Protein AF-M1MP18-F1 (afdb_monomer_lite)

Secondary structure (DSSP, 8-state):
-HHHHHHHHHTT-SSSHHHHHHHHHHHHHTTSS-HHHHHHHHHHHHHHH------

Sequence (55 aa):
MDLIMENLINNKFYATKDDVEKKLGVFFAFNVITQDEYTKLMQLAESKYTETNAS

Organism: NCBI:txid931276

pLDDT: mean 91.55, std 14.69, range [34.91, 98.44]

Structure (mmCIF, N/CA/C/O backbone):
data_AF-M1MP18-F1
#
_entry.id   AF-M1MP18-F1
#
loop_
_atom_site.group_PDB
_atom_site.id
_atom_site.type_symbol
_atom_site.label_atom_id
_atom_site.label_alt_id
_atom_site.label_comp_id
_atom_site.label_asym_id
_atom_site.label_entity_id
_atom_site.label_seq_id
_atom_site.pdbx_PDB_ins_code
_atom_site.Cartn_x
_atom_site.Cartn_y
_atom_site.Cartn_z
_atom_site.occupancy
_atom_site.B_iso_or_equiv
_atom_site.auth_seq_id
_atom_site.auth_comp_id
_atom_site.auth_asym_id
_atom_site.auth_atom_id
_atom_site.pdbx_PDB_model_num
ATOM 1 N N . MET A 1 1 ? -0.764 4.922 -10.631 1.00 77.75 1 MET A N 1
ATOM 2 C CA . MET A 1 1 ? -1.686 3.880 -10.091 1.00 77.75 1 MET A CA 1
ATOM 3 C C . MET A 1 1 ? -1.908 4.148 -8.612 1.00 77.75 1 MET A C 1
ATOM 5 O O . MET A 1 1 ? -3.034 4.018 -8.138 1.00 77.75 1 MET A O 1
ATOM 9 N N . ASP A 1 2 ? -0.852 4.579 -7.921 1.00 79.19 2 ASP A N 1
ATOM 10 C CA . ASP A 1 2 ? -0.885 5.392 -6.702 1.00 79.19 2 ASP A CA 1
ATOM 11 C C . ASP A 1 2 ? -2.211 6.117 -6.395 1.00 79.19 2 ASP A C 1
ATOM 13 O O . ASP A 1 2 ? -2.853 5.746 -5.421 1.00 79.19 2 ASP A O 1
ATOM 17 N N . LEU A 1 3 ? -2.696 7.051 -7.223 1.00 91.69 3 LEU A N 1
ATOM 18 C CA . LEU A 1 3 ? -3.879 7.870 -6.913 1.00 91.69 3 LEU A CA 1
ATOM 19 C C . LEU A 1 3 ? -5.154 7.036 -6.688 1.00 91.69 3 LEU A C 1
ATOM 21 O O . LEU A 1 3 ? -5.982 7.364 -5.839 1.00 91.69 3 LEU A O 1
ATOM 25 N N . ILE A 1 4 ? -5.319 5.938 -7.434 1.00 96.25 4 ILE A N 1
ATOM 26 C CA . ILE A 1 4 ? -6.467 5.037 -7.269 1.00 96.25 4 ILE A CA 1
ATOM 27 C C . ILE A 1 4 ? -6.349 4.306 -5.932 1.00 96.25 4 ILE A C 1
ATOM 29 O O . ILE A 1 4 ? -7.302 4.296 -5.155 1.00 96.25 4 ILE A O 1
ATOM 33 N N . MET A 1 5 ? -5.181 3.729 -5.637 1.00 97.19 5 MET A N 1
ATOM 34 C CA . MET A 1 5 ? -4.968 3.013 -4.378 1.00 97.19 5 MET A CA 1
ATOM 35 C C . MET A 1 5 ? -5.036 3.948 -3.169 1.00 97.19 5 MET A C 1
ATOM 37 O O . MET A 1 5 ? -5.656 3.588 -2.174 1.00 97.19 5 MET A O 1
ATOM 41 N N . GLU A 1 6 ? -4.505 5.166 -3.267 1.00 97.31 6 GLU A N 1
ATOM 42 C CA . GLU A 1 6 ? -4.635 6.198 -2.237 1.00 97.31 6 GLU A CA 1
ATOM 43 C C . GLU A 1 6 ? -6.103 6.498 -1.934 1.00 97.31 6 GLU A C 1
ATOM 45 O O . GLU A 1 6 ? -6.496 6.520 -0.768 1.00 97.31 6 GLU A O 1
ATOM 50 N N . ASN 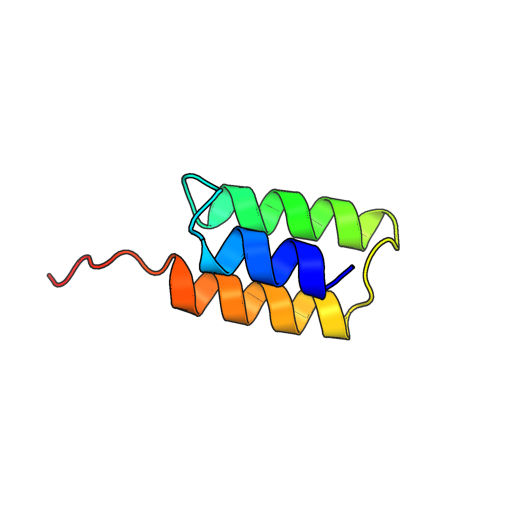A 1 7 ? -6.941 6.659 -2.961 1.00 97.94 7 ASN A N 1
ATOM 51 C CA . ASN A 1 7 ? -8.374 6.881 -2.777 1.00 97.94 7 ASN A CA 1
ATOM 52 C C . ASN A 1 7 ? -9.070 5.679 -2.126 1.00 97.94 7 ASN A C 1
ATOM 54 O O . ASN A 1 7 ? -9.888 5.864 -1.226 1.00 97.94 7 ASN A O 1
ATOM 58 N N . LEU A 1 8 ? -8.749 4.450 -2.535 1.00 97.56 8 LEU A N 1
ATOM 59 C CA . LEU A 1 8 ? -9.334 3.241 -1.941 1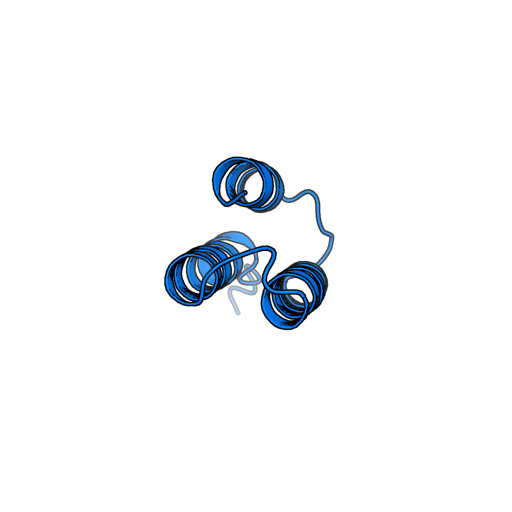.00 97.56 8 LEU A CA 1
ATOM 60 C C . LEU A 1 8 ? -8.930 3.070 -0.467 1.00 97.56 8 LEU A C 1
ATOM 62 O O . LEU A 1 8 ? -9.764 2.724 0.371 1.00 97.56 8 LEU A O 1
ATOM 66 N N . ILE A 1 9 ? -7.666 3.349 -0.137 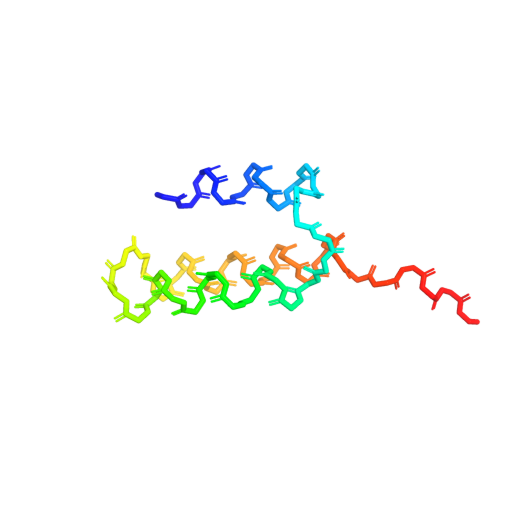1.00 97.25 9 ILE A N 1
ATOM 67 C CA . ILE A 1 9 ? -7.135 3.271 1.228 1.00 97.25 9 ILE A CA 1
ATOM 68 C C . ILE A 1 9 ? -7.741 4.376 2.103 1.00 97.25 9 ILE A C 1
ATOM 70 O O . ILE A 1 9 ? -8.215 4.089 3.201 1.00 97.25 9 ILE A O 1
ATOM 74 N N . ASN A 1 10 ? -7.800 5.619 1.611 1.00 96.81 10 ASN A N 1
ATOM 75 C CA . ASN A 1 10 ? -8.390 6.749 2.337 1.00 96.81 10 ASN A CA 1
ATOM 76 C C . ASN A 1 10 ? -9.875 6.541 2.652 1.00 96.81 10 ASN A C 1
ATOM 78 O O . ASN A 1 10 ? -10.315 6.886 3.748 1.00 96.81 10 ASN A O 1
ATOM 82 N N . ASN A 1 11 ? -10.630 5.954 1.722 1.00 96.69 11 ASN A N 1
ATOM 83 C CA . ASN A 1 11 ? -12.062 5.696 1.889 1.00 96.69 11 ASN A CA 1
ATOM 84 C C . ASN A 1 11 ?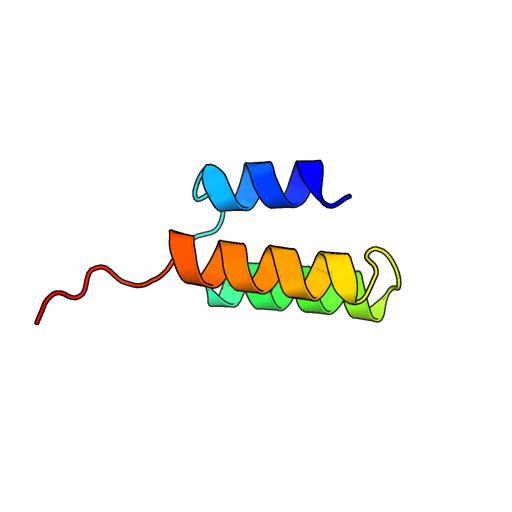 -12.378 4.412 2.670 1.00 96.69 11 ASN A C 1
ATOM 86 O O . ASN A 1 11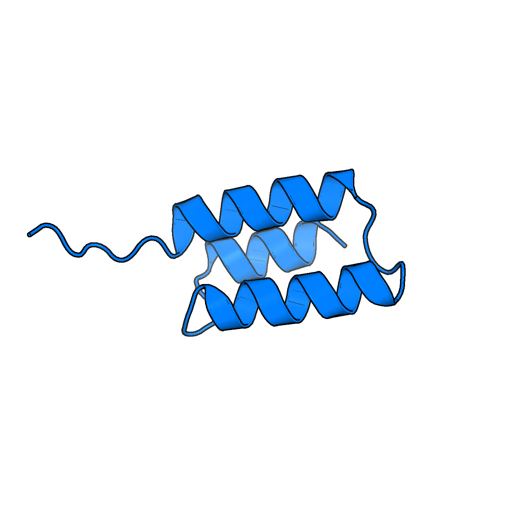 ? -13.542 4.031 2.745 1.00 96.69 11 ASN A O 1
ATOM 90 N N . LYS A 1 12 ? -11.368 3.735 3.233 1.00 94.50 12 LYS A N 1
ATOM 91 C CA . LYS A 1 12 ? -11.527 2.447 3.924 1.00 94.50 12 LYS A CA 1
ATOM 92 C C . LYS A 1 12 ? -12.322 1.416 3.099 1.00 94.50 12 LYS A C 1
ATOM 94 O O . LYS A 1 12 ? -13.203 0.743 3.620 1.00 94.50 12 LYS A O 1
ATOM 99 N N . PHE A 1 13 ? -12.044 1.333 1.791 1.00 96.94 13 PHE A N 1
ATOM 100 C CA . PHE A 1 13 ? -12.753 0.422 0.879 1.00 96.94 13 PHE A CA 1
ATOM 101 C C . PHE A 1 13 ? -12.501 -1.059 1.205 1.00 96.94 13 PHE A C 1
ATOM 103 O O . PHE A 1 13 ? -13.360 -1.904 0.962 1.00 96.94 13 PHE A O 1
ATOM 110 N N . TYR A 1 14 ? -11.320 -1.376 1.734 1.00 95.88 14 TYR A N 1
ATOM 111 C CA . TYR A 1 14 ? -10.982 -2.721 2.188 1.00 95.88 14 TYR A CA 1
ATOM 112 C C . TYR A 1 14 ? -11.454 -2.924 3.631 1.00 95.88 14 TYR A C 1
ATOM 114 O O . TYR A 1 14 ? -11.637 -1.957 4.366 1.00 95.88 14 TYR A O 1
ATOM 122 N N . ALA A 1 15 ? -11.663 -4.175 4.046 1.00 93.19 15 ALA A N 1
ATOM 123 C CA . ALA A 1 15 ? -12.128 -4.460 5.403 1.00 93.19 15 ALA A CA 1
ATOM 124 C C . ALA A 1 15 ? -10.986 -4.353 6.420 1.00 93.19 15 ALA A C 1
ATOM 126 O O . ALA A 1 15 ? -11.162 -3.805 7.507 1.00 93.19 15 ALA A O 1
ATOM 127 N N . THR A 1 16 ? -9.808 -4.862 6.057 1.00 95.25 16 THR A N 1
ATOM 128 C CA . THR A 1 16 ? -8.649 -4.937 6.948 1.00 95.25 16 THR A CA 1
ATOM 129 C C . THR A 1 16 ? -7.393 -4.374 6.292 1.00 95.25 16 THR A C 1
ATOM 131 O O . THR A 1 16 ? -7.310 -4.239 5.070 1.00 95.25 16 THR A O 1
ATOM 134 N N . LYS A 1 17 ? -6.380 -4.078 7.113 1.00 95.62 17 LYS A N 1
ATOM 135 C CA . LYS A 1 17 ? -5.048 -3.718 6.620 1.00 95.62 17 LYS A CA 1
ATOM 136 C C . LYS A 1 17 ? -4.457 -4.829 5.740 1.00 95.62 17 LYS A C 1
ATOM 138 O O . LYS A 1 17 ? -3.939 -4.538 4.669 1.00 95.62 17 LYS A O 1
ATOM 143 N N . ASP A 1 18 ? -4.597 -6.085 6.160 1.00 96.50 18 ASP A N 1
ATOM 144 C CA . ASP A 1 18 ? -4.082 -7.264 5.451 1.00 96.50 18 ASP A CA 1
ATOM 145 C C . ASP A 1 18 ? -4.638 -7.378 4.016 1.00 96.50 18 ASP A C 1
ATOM 147 O O . ASP A 1 18 ? -3.901 -7.689 3.080 1.00 96.50 18 ASP A O 1
ATOM 151 N N . ASP A 1 19 ? -5.909 -7.019 3.798 1.00 96.94 19 ASP A N 1
ATOM 152 C CA . ASP A 1 19 ? -6.497 -6.968 2.451 1.00 96.94 19 ASP A CA 1
ATOM 153 C C . ASP A 1 19 ? -5.789 -5.946 1.542 1.00 96.94 19 ASP A C 1
ATOM 155 O O . ASP A 1 19 ? -5.556 -6.209 0.356 1.00 96.94 19 ASP A O 1
ATOM 159 N N . VAL A 1 20 ? -5.417 -4.786 2.097 1.00 97.44 20 VAL A N 1
ATOM 160 C CA . VAL A 1 20 ? -4.658 -3.753 1.381 1.00 97.44 20 VAL A CA 1
ATOM 161 C C . VAL A 1 20 ? -3.253 -4.258 1.059 1.00 97.44 20 VAL A C 1
ATOM 163 O O . VAL A 1 20 ? -2.820 -4.159 -0.090 1.00 97.44 20 VAL A O 1
ATOM 166 N N . GLU A 1 21 ? -2.554 -4.828 2.043 1.00 97.50 21 GLU A N 1
ATOM 167 C CA . GLU A 1 21 ? -1.177 -5.320 1.894 1.00 97.50 21 GLU A CA 1
ATOM 168 C C . GLU A 1 21 ? -1.089 -6.425 0.836 1.00 97.50 21 GLU A C 1
ATOM 170 O O . GLU A 1 21 ? -0.248 -6.357 -0.064 1.00 97.50 21 GLU A O 1
ATOM 175 N N . LYS A 1 22 ? -2.019 -7.390 0.853 1.00 98.19 22 LYS A N 1
ATOM 176 C CA . LYS A 1 22 ? -2.121 -8.434 -0.179 1.00 98.19 22 LYS A CA 1
ATOM 177 C C . LYS A 1 22 ? -2.308 -7.840 -1.569 1.00 98.19 22 LYS A C 1
ATOM 179 O O . LYS A 1 22 ? -1.655 -8.271 -2.522 1.00 98.19 22 LYS A O 1
ATOM 184 N N . LYS A 1 23 ? -3.182 -6.838 -1.707 1.00 97.88 23 LYS A N 1
ATOM 185 C CA . LYS A 1 23 ? -3.435 -6.205 -3.004 1.00 97.88 23 LYS A CA 1
ATOM 186 C C . LYS A 1 23 ? -2.212 -5.451 -3.522 1.00 97.88 23 LYS A C 1
ATOM 188 O O . LYS A 1 23 ? -1.864 -5.598 -4.695 1.00 97.88 23 LYS A O 1
ATOM 193 N N . LEU A 1 24 ? -1.562 -4.673 -2.658 1.00 98.19 24 LEU A N 1
ATOM 194 C CA . LEU A 1 24 ? -0.337 -3.949 -2.990 1.00 98.19 24 LEU A CA 1
ATOM 195 C C . LEU A 1 24 ? 0.795 -4.913 -3.357 1.00 98.19 24 LEU A C 1
ATOM 197 O O . LEU A 1 24 ? 1.493 -4.669 -4.337 1.00 98.19 24 LEU A O 1
ATOM 201 N N . GLY A 1 25 ? 0.929 -6.034 -2.642 1.00 98.31 25 GLY A N 1
ATOM 202 C CA . GLY A 1 25 ? 1.922 -7.068 -2.931 1.00 98.31 25 GLY A CA 1
ATOM 203 C C . GLY A 1 25 ? 1.743 -7.688 -4.317 1.00 98.31 25 GLY A C 1
ATOM 204 O O . GLY A 1 25 ? 2.717 -7.838 -5.051 1.00 98.31 25 GLY A O 1
ATOM 205 N N . VAL A 1 26 ? 0.499 -7.966 -4.729 1.00 98.12 26 VAL A N 1
ATOM 206 C CA . VAL A 1 26 ? 0.201 -8.412 -6.102 1.00 98.12 26 VAL A CA 1
ATOM 207 C C . VAL A 1 26 ? 0.604 -7.336 -7.111 1.00 98.12 26 VAL A C 1
ATOM 209 O O . VAL A 1 26 ? 1.319 -7.623 -8.064 1.00 98.12 26 VAL A O 1
ATOM 212 N N . PHE A 1 27 ? 0.197 -6.083 -6.912 1.00 97.75 27 PHE A N 1
ATOM 213 C CA . PHE A 1 27 ? 0.550 -5.009 -7.845 1.00 97.75 27 PHE A CA 1
ATOM 214 C C . PHE A 1 27 ? 2.057 -4.792 -7.964 1.00 97.75 27 PHE A C 1
ATOM 216 O O . PHE A 1 27 ? 2.552 -4.585 -9.071 1.00 97.75 27 PHE A O 1
ATOM 223 N N . PHE A 1 28 ? 2.790 -4.906 -6.864 1.00 98.00 28 PHE A N 1
ATOM 224 C CA . PHE A 1 28 ? 4.240 -4.823 -6.882 1.00 98.00 28 PHE A CA 1
ATOM 225 C C . PHE A 1 28 ? 4.872 -6.020 -7.613 1.00 98.00 28 PHE A C 1
ATOM 227 O O . PHE A 1 28 ? 5.693 -5.825 -8.505 1.00 98.00 28 PHE A O 1
ATOM 234 N N . ALA A 1 29 ? 4.425 -7.251 -7.336 1.00 98.44 29 ALA A N 1
ATOM 235 C CA . ALA A 1 29 ? 4.942 -8.464 -7.982 1.00 98.44 29 ALA A CA 1
ATOM 236 C C . ALA A 1 29 ? 4.747 -8.480 -9.510 1.00 98.44 29 ALA A C 1
ATOM 238 O O . ALA A 1 29 ? 5.559 -9.051 -10.235 1.00 98.44 29 ALA A O 1
ATOM 239 N N . PHE A 1 30 ? 3.686 -7.838 -10.006 1.00 97.94 30 PHE A N 1
ATOM 240 C CA . PHE A 1 30 ? 3.404 -7.703 -11.437 1.00 97.94 30 PHE A CA 1
ATOM 241 C C . PHE A 1 30 ? 3.942 -6.395 -12.051 1.00 97.94 30 PHE A C 1
ATOM 243 O O . PHE A 1 30 ? 3.573 -6.065 -13.177 1.00 97.94 30 PHE A O 1
ATOM 250 N N . ASN A 1 31 ? 4.809 -5.651 -11.348 1.00 97.25 31 ASN A N 1
ATOM 251 C CA . ASN A 1 31 ? 5.375 -4.363 -11.784 1.00 97.25 31 ASN A CA 1
ATOM 252 C C . ASN A 1 31 ? 4.314 -3.306 -12.163 1.00 97.25 31 ASN A C 1
ATOM 254 O O . ASN A 1 31 ? 4.555 -2.438 -13.000 1.00 97.25 31 ASN A O 1
ATOM 258 N N . VAL A 1 32 ? 3.121 -3.382 -11.564 1.00 97.88 32 VAL A N 1
ATOM 259 C CA . VAL A 1 32 ? 2.026 -2.413 -11.760 1.00 97.88 32 VAL A CA 1
ATOM 260 C C . VAL A 1 32 ? 2.297 -1.119 -10.990 1.00 97.88 32 VAL A C 1
ATOM 262 O O . VAL A 1 32 ? 1.838 -0.050 -11.391 1.00 97.88 32 VAL A O 1
ATOM 265 N N . ILE A 1 33 ? 3.030 -1.226 -9.881 1.00 97.50 33 ILE A N 1
ATOM 266 C CA . ILE A 1 33 ? 3.513 -0.109 -9.068 1.00 97.50 33 ILE A CA 1
ATOM 267 C C . ILE A 1 33 ? 5.005 -0.280 -8.796 1.00 97.50 33 ILE A C 1
ATOM 269 O O . ILE A 1 33 ? 5.514 -1.397 -8.701 1.00 97.50 33 ILE A O 1
ATOM 273 N N . THR A 1 34 ? 5.695 0.843 -8.661 1.00 98.06 34 THR A N 1
ATOM 274 C CA . THR A 1 34 ? 7.111 0.915 -8.292 1.00 98.06 34 THR A CA 1
ATOM 275 C C . THR A 1 34 ? 7.326 0.639 -6.800 1.00 98.06 34 THR A C 1
ATOM 277 O O . THR A 1 34 ? 6.383 0.642 -6.005 1.00 98.06 34 THR A O 1
ATOM 280 N N . GLN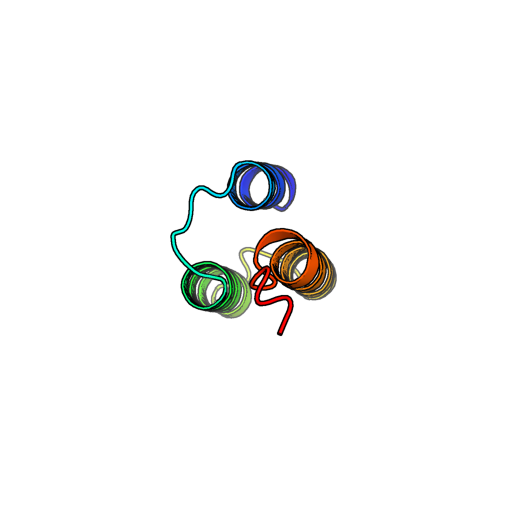 A 1 35 ? 8.582 0.431 -6.389 1.00 98.00 35 GLN A N 1
ATOM 281 C CA . GLN A 1 35 ? 8.936 0.272 -4.972 1.00 98.00 35 GLN A CA 1
ATOM 282 C C . GLN A 1 35 ? 8.588 1.520 -4.141 1.00 98.00 35 GLN A C 1
ATOM 284 O O . GLN A 1 35 ? 8.135 1.390 -3.000 1.00 98.00 35 GLN A O 1
ATOM 289 N N . ASP A 1 36 ? 8.764 2.714 -4.708 1.00 98.00 36 ASP A N 1
ATOM 290 C CA . ASP A 1 36 ? 8.458 3.978 -4.030 1.00 98.00 36 ASP A CA 1
ATOM 291 C C . ASP A 1 36 ? 6.948 4.135 -3.819 1.00 98.00 36 ASP A C 1
ATOM 293 O O . ASP A 1 36 ? 6.500 4.443 -2.712 1.00 98.00 36 ASP A O 1
ATOM 297 N N . GLU A 1 37 ? 6.145 3.837 -4.848 1.00 97.88 37 GLU A N 1
ATOM 298 C CA . GLU A 1 37 ? 4.682 3.803 -4.733 1.00 97.88 37 GLU A CA 1
ATOM 299 C C . GLU A 1 37 ? 4.228 2.748 -3.717 1.00 97.88 37 GLU A C 1
ATOM 301 O O . GLU A 1 37 ? 3.389 3.040 -2.867 1.00 97.88 37 GLU A O 1
ATOM 306 N N . TYR A 1 38 ? 4.798 1.539 -3.760 1.00 98.06 38 TYR A N 1
ATOM 307 C CA . TYR A 1 38 ? 4.487 0.475 -2.804 1.00 98.06 38 TYR A CA 1
ATOM 308 C C . TYR A 1 38 ? 4.770 0.918 -1.365 1.00 98.06 38 TYR A C 1
ATOM 310 O O . TYR A 1 38 ? 3.894 0.825 -0.507 1.00 98.06 38 TYR A O 1
ATOM 318 N N . THR A 1 39 ? 5.953 1.480 -1.108 1.00 97.94 39 THR A N 1
ATOM 319 C CA . THR A 1 39 ? 6.351 1.969 0.221 1.00 97.94 39 THR A CA 1
ATOM 320 C C . THR A 1 39 ? 5.399 3.055 0.725 1.00 97.94 39 THR A C 1
ATOM 322 O O . THR A 1 39 ? 4.915 2.974 1.856 1.00 97.94 39 THR A O 1
ATOM 325 N N . LYS A 1 40 ? 5.066 4.035 -0.125 1.00 98.00 40 LYS A N 1
ATOM 326 C CA . LYS A 1 40 ? 4.126 5.117 0.205 1.00 98.00 40 LYS A CA 1
ATOM 327 C C . LYS A 1 40 ? 2.731 4.578 0.538 1.00 98.00 40 LYS A C 1
ATOM 329 O O . LYS A 1 40 ? 2.122 4.989 1.525 1.00 98.00 40 LYS A O 1
ATOM 334 N N . LEU A 1 41 ? 2.222 3.647 -0.266 1.00 98.19 41 LEU A N 1
ATOM 335 C CA . LEU A 1 41 ? 0.889 3.068 -0.086 1.00 98.19 41 LEU A CA 1
ATOM 336 C C . LEU A 1 41 ? 0.812 2.174 1.160 1.00 98.19 41 LEU A C 1
ATOM 338 O O . LEU A 1 41 ? -0.196 2.214 1.862 1.00 98.19 41 LEU A O 1
ATOM 342 N N . MET A 1 42 ? 1.876 1.430 1.481 1.00 97.31 42 MET A N 1
ATOM 343 C CA . MET A 1 42 ? 1.970 0.637 2.716 1.00 97.31 42 MET A CA 1
ATOM 344 C C . MET A 1 42 ? 1.954 1.529 3.965 1.00 97.31 42 MET A C 1
ATOM 346 O O . MET A 1 42 ? 1.230 1.245 4.918 1.00 97.31 42 MET A O 1
ATOM 350 N N . GLN A 1 43 ? 2.681 2.652 3.947 1.00 97.50 43 GLN A N 1
ATOM 351 C CA . GLN A 1 43 ? 2.637 3.644 5.031 1.00 97.50 43 GLN A CA 1
ATOM 352 C C . GLN A 1 43 ? 1.243 4.265 5.185 1.00 97.50 43 GLN A C 1
ATOM 354 O O . GLN A 1 43 ? 0.752 4.440 6.302 1.00 97.50 43 GLN A O 1
ATOM 359 N N . LEU A 1 44 ? 0.570 4.566 4.070 1.00 97.31 44 LEU A N 1
ATOM 360 C CA . LEU A 1 44 ? -0.801 5.066 4.108 1.00 97.31 44 LEU A CA 1
ATOM 361 C C . LEU A 1 44 ? -1.760 4.020 4.698 1.00 97.31 44 LEU A C 1
ATOM 363 O O . LEU A 1 44 ? -2.589 4.372 5.539 1.00 97.31 44 LEU A O 1
ATOM 367 N N . ALA A 1 45 ? -1.627 2.750 4.306 1.00 96.69 45 ALA A N 1
ATOM 368 C CA . ALA A 1 45 ? -2.423 1.647 4.839 1.00 96.69 45 ALA A CA 1
ATOM 369 C C . ALA A 1 45 ? -2.261 1.514 6.361 1.00 96.69 45 ALA A C 1
ATOM 371 O O . ALA A 1 45 ? -3.264 1.485 7.072 1.00 96.69 45 ALA A O 1
ATOM 372 N N . GLU A 1 46 ? -1.021 1.541 6.863 1.00 95.56 46 GLU A N 1
ATOM 373 C CA . GLU A 1 46 ? -0.717 1.562 8.301 1.00 95.56 46 GLU A CA 1
ATOM 374 C C . GLU A 1 46 ? -1.444 2.711 9.014 1.00 95.56 46 GLU A C 1
ATOM 376 O O . GLU A 1 46 ? -2.129 2.502 10.013 1.00 95.56 46 GLU A O 1
ATOM 381 N N . SER A 1 47 ? -1.383 3.925 8.461 1.00 95.44 47 SER A N 1
ATOM 382 C CA . SER A 1 47 ? -2.003 5.103 9.084 1.00 95.44 47 SER A CA 1
ATOM 383 C C . SER A 1 47 ? -3.540 5.090 9.101 1.00 95.44 47 SER A C 1
ATOM 385 O O . SER A 1 47 ? -4.150 5.776 9.919 1.00 95.44 47 SER A O 1
ATOM 387 N N . LYS A 1 48 ? -4.190 4.367 8.177 1.00 95.00 48 LYS A N 1
ATOM 388 C CA . LYS A 1 48 ? -5.658 4.386 8.004 1.00 95.00 48 LYS A CA 1
ATOM 389 C C . LYS A 1 48 ? -6.356 3.177 8.612 1.00 95.00 48 LYS A C 1
ATOM 391 O O . LYS A 1 48 ? -7.521 3.293 9.007 1.00 95.00 48 LYS A O 1
ATOM 396 N N . TYR A 1 49 ? -5.658 2.049 8.678 1.00 92.62 49 TYR A N 1
ATOM 397 C CA . TYR A 1 49 ? -6.177 0.767 9.149 1.00 92.62 49 TYR A CA 1
ATOM 398 C C . TYR A 1 49 ? -5.541 0.300 10.460 1.00 92.62 49 TYR A C 1
ATOM 400 O O . TYR A 1 49 ? -5.775 -0.833 10.871 1.00 92.62 49 TYR A O 1
ATOM 408 N N . THR A 1 50 ? -4.775 1.157 11.139 1.00 82.06 50 THR A N 1
ATOM 409 C CA . THR A 1 50 ? -4.409 0.935 12.540 1.00 82.06 50 THR A CA 1
ATOM 410 C C . THR A 1 50 ? -5.696 0.775 13.343 1.00 82.06 50 THR A C 1
ATOM 412 O O . THR A 1 50 ? -6.542 1.675 13.378 1.00 82.06 50 THR A O 1
ATOM 415 N N . GLU A 1 51 ? -5.885 -0.408 13.929 1.00 66.31 51 GLU A N 1
ATOM 416 C CA . GLU A 1 51 ? -7.008 -0.667 14.816 1.00 66.31 51 GLU A CA 1
ATOM 417 C C . GLU A 1 51 ? -6.994 0.403 15.902 1.00 66.31 51 GLU A C 1
ATOM 419 O O . GLU A 1 51 ? -6.012 0.565 16.625 1.00 66.31 51 GLU A O 1
ATOM 424 N N . THR A 1 52 ? -8.093 1.139 16.045 1.00 52.22 52 THR A N 1
ATOM 425 C CA . THR A 1 52 ? -8.318 1.958 17.238 1.00 52.22 52 THR A CA 1
ATOM 426 C C . THR A 1 52 ? -8.681 1.031 18.398 1.00 52.22 52 THR A C 1
ATOM 428 O O . THR A 1 52 ? -9.726 1.172 19.016 1.00 52.22 52 THR A O 1
ATOM 431 N N . ASN A 1 53 ? -7.824 0.057 18.690 1.00 46.88 53 ASN A N 1
ATOM 432 C CA . ASN A 1 53 ? -7.803 -0.614 19.973 1.00 46.88 53 ASN A CA 1
ATOM 433 C C . ASN A 1 53 ? -6.969 0.269 20.902 1.00 46.88 53 ASN A C 1
ATOM 435 O O . ASN A 1 53 ? -5.823 -0.028 21.230 1.00 46.88 53 ASN A O 1
ATOM 439 N N . ALA A 1 54 ? -7.565 1.401 21.291 1.00 40.69 54 ALA A N 1
ATOM 440 C CA . ALA A 1 54 ? -7.218 2.047 22.544 1.00 40.69 54 ALA A CA 1
ATOM 441 C C . ALA A 1 54 ? -7.562 1.037 23.648 1.00 40.69 54 ALA A C 1
ATOM 443 O O . ALA A 1 54 ? -8.732 0.860 23.985 1.00 40.69 54 ALA A O 1
ATOM 444 N N . SER A 1 55 ? -6.546 0.296 24.092 1.00 34.91 55 SER A N 1
ATOM 445 C CA . SER A 1 55 ? -6.586 -0.493 25.326 1.00 34.91 55 SER A CA 1
ATOM 446 C C . SER A 1 55 ? -6.254 0.407 26.505 1.00 34.91 55 SER A C 1
ATOM 448 O O . SER A 1 55 ? -5.353 1.261 26.334 1.00 34.91 55 SER A O 1
#

Radius of gyration: 11.12 Å; chains: 1; bounding box: 22×16×37 Å

Foldseek 3Di:
DLVVLLVCLQVVVDVALVVSLVVLVVCVVVVVDDPVSSVVSNVSSCVRHVPPPPD